Protein AF-A0A661S1D2-F1 (afdb_monomer)

Sequence (67 aa):
MDISFIDGRLENIYSKVLKGSRLSKEDGICIYKTHDLIGLGQIANHVRQSLHGNKAFYIYNQHLNYT

Nearest PDB structures (foldseek):
  6npa-assembly2_B  TM=4.331E-01  e=3.345E+00  Leisingera caerulea
  6npa-assembly4_D  TM=4.226E-01  e=4.683E+00  Leisingera caerulea
  4mlm-assembly3_A  TM=4.617E-01  e=5.730E+00  uncultured bacterium HF130_AEPn_1

Foldseek 3Di:
DDQDFPPPLVVVVLVCLVVVHDDDPVSVVVLVPDPRVVSSVVSVVVNVCVVPNPDDDDDDDDDDDDD

Radius of gyration: 16.54 Å; Cα contacts (8 Å, |Δi|>4): 31; chains: 1; bounding box: 55×24×29 Å

Secondary structure (DSSP, 8-state):
-----SSTHHHHHHHHHHTTPPP-HHHHHHHHT---HHHHHHHHHHHHHHHHTT-------------

pLDDT: mean 94.69, std 6.92, range [57.81, 98.31]

Solvent-accessible surface area (backbone atoms only — not comparable to full-atom values): 4452 Å² total; per-residue (Å²): 131,91,82,73,57,87,46,67,76,50,55,60,55,45,54,37,53,76,68,71,46,85,78,53,72,65,54,51,54,51,60,73,69,56,83,42,58,66,44,52,46,50,51,52,47,51,57,48,34,75,78,48,52,94,66,82,86,85,79,94,81,87,82,85,83,78,132

Mean predicted aligned error: 3.84 Å

Structure (mmCIF, N/CA/C/O backbone):
data_AF-A0A661S1D2-F1
#
_entry.id   AF-A0A661S1D2-F1
#
loop_
_atom_site.group_PDB
_atom_site.id
_atom_site.type_symbol
_atom_site.label_atom_id
_atom_site.label_alt_id
_atom_site.label_comp_id
_atom_site.label_asym_id
_atom_site.label_entity_id
_atom_site.label_seq_id
_atom_site.pdbx_PDB_ins_code
_atom_site.Cartn_x
_atom_site.Cartn_y
_atom_site.Cartn_z
_atom_site.occupancy
_atom_site.B_iso_or_equiv
_atom_site.auth_seq_id
_atom_site.auth_comp_id
_atom_site.auth_asym_id
_atom_site.auth_atom_id
_atom_site.pdbx_PDB_model_num
ATOM 1 N N . MET A 1 1 ? -14.583 -1.950 -8.034 1.00 57.81 1 MET A N 1
ATOM 2 C CA . MET A 1 1 ? -14.159 -3.209 -7.394 1.00 57.81 1 MET A CA 1
ATOM 3 C C . M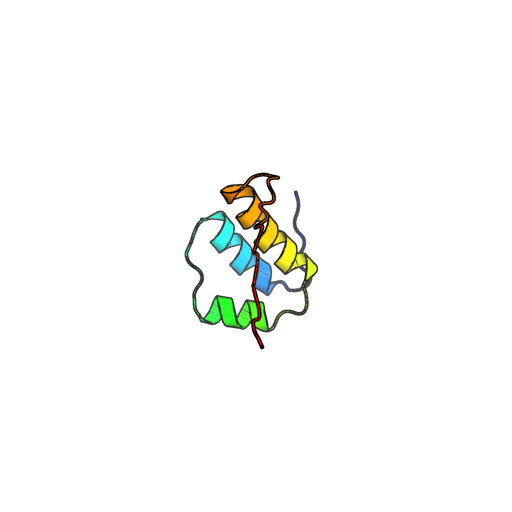ET A 1 1 ? -14.625 -3.073 -5.967 1.00 57.81 1 MET A C 1
ATOM 5 O O . MET A 1 1 ? -14.138 -2.171 -5.297 1.00 57.81 1 MET A O 1
ATOM 9 N N . ASP A 1 2 ? -15.640 -3.830 -5.567 1.00 71.12 2 ASP A N 1
ATOM 10 C CA . ASP A 1 2 ? -16.140 -3.754 -4.196 1.00 71.12 2 ASP A CA 1
ATOM 11 C C . ASP A 1 2 ? -15.140 -4.469 -3.294 1.00 71.12 2 ASP A C 1
ATOM 13 O O . ASP A 1 2 ? -14.928 -5.675 -3.407 1.00 71.12 2 ASP A O 1
ATOM 17 N N . ILE A 1 3 ? -14.444 -3.686 -2.474 1.00 82.50 3 ILE A N 1
ATOM 18 C CA . ILE A 1 3 ? -13.514 -4.196 -1.476 1.00 82.50 3 ILE A CA 1
ATOM 19 C C . ILE A 1 3 ? -14.323 -4.495 -0.218 1.00 82.50 3 ILE A C 1
ATOM 21 O O . ILE A 1 3 ? -14.978 -3.606 0.321 1.00 82.50 3 ILE A O 1
ATOM 25 N N . SER A 1 4 ? -14.264 -5.739 0.250 1.00 88.94 4 SER A N 1
ATOM 26 C CA . SER A 1 4 ? -14.826 -6.148 1.536 1.00 88.94 4 SER A CA 1
ATOM 27 C C . SER A 1 4 ? -13.703 -6.378 2.539 1.00 88.94 4 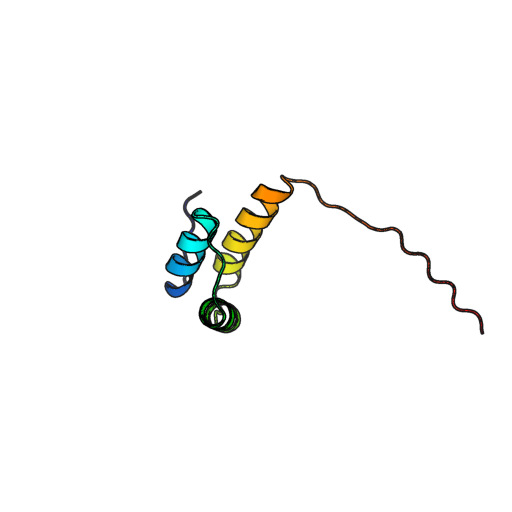SER A C 1
ATOM 29 O O . SER A 1 4 ? -12.759 -7.111 2.235 1.00 88.94 4 SER A O 1
ATOM 31 N N . PHE A 1 5 ? -13.834 -5.814 3.735 1.00 95.94 5 PHE A N 1
ATOM 32 C CA . PHE A 1 5 ? -12.884 -6.015 4.824 1.00 95.94 5 PHE A CA 1
ATOM 33 C C . PHE A 1 5 ? -13.474 -6.949 5.878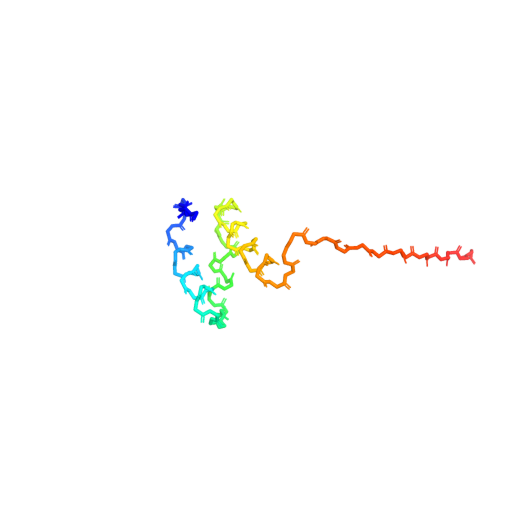 1.00 95.94 5 PHE A C 1
ATOM 35 O O . PHE A 1 5 ? -14.613 -6.777 6.304 1.00 95.94 5 PHE A O 1
ATOM 42 N N . ILE A 1 6 ? -12.684 -7.925 6.319 1.00 96.50 6 ILE A N 1
ATOM 43 C CA . ILE A 1 6 ? -12.989 -8.739 7.502 1.00 96.50 6 ILE A CA 1
ATOM 44 C C . ILE A 1 6 ? -12.749 -7.893 8.759 1.00 96.50 6 ILE A C 1
ATOM 46 O O . ILE A 1 6 ? -13.496 -7.978 9.733 1.00 96.50 6 ILE A O 1
ATOM 50 N N . ASP A 1 7 ? -11.714 -7.049 8.732 1.00 96.88 7 ASP A N 1
ATOM 51 C CA . ASP A 1 7 ? -11.437 -6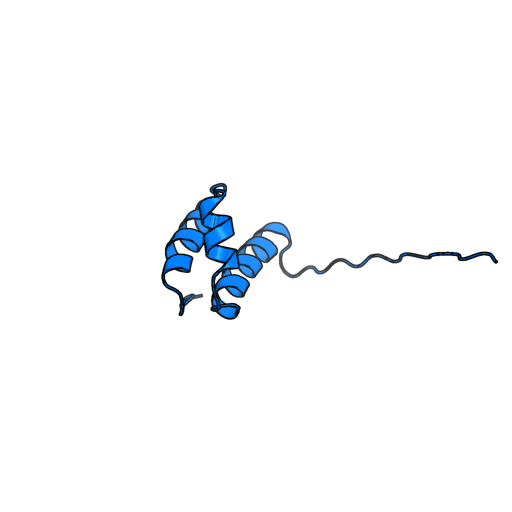.073 9.783 1.00 96.88 7 ASP A CA 1
ATOM 52 C C . ASP A 1 7 ? -12.026 -4.707 9.417 1.00 96.88 7 ASP A C 1
ATOM 54 O O . ASP A 1 7 ? -11.419 -3.929 8.681 1.00 96.88 7 ASP A O 1
ATOM 58 N N . GLY A 1 8 ? -13.194 -4.382 9.978 1.00 95.88 8 GLY A N 1
ATOM 59 C CA . GLY A 1 8 ? -13.896 -3.121 9.699 1.00 95.88 8 GLY A CA 1
ATOM 60 C C . GLY A 1 8 ? -13.084 -1.855 10.010 1.00 95.88 8 GLY A C 1
ATOM 61 O O . GLY A 1 8 ? -13.361 -0.789 9.465 1.00 95.88 8 GLY A O 1
ATOM 62 N N . ARG A 1 9 ? -12.012 -1.936 10.815 1.00 96.38 9 ARG A N 1
ATOM 63 C CA . ARG A 1 9 ? -11.120 -0.782 11.040 1.00 96.38 9 ARG A CA 1
ATOM 64 C C . ARG A 1 9 ? -10.406 -0.344 9.756 1.00 96.38 9 ARG A C 1
ATOM 66 O O . ARG A 1 9 ? -10.020 0.822 9.647 1.00 96.38 9 ARG A O 1
ATOM 73 N N . LEU A 1 10 ? -10.247 -1.248 8.785 1.00 97.38 10 LEU A N 1
ATOM 74 C CA . LEU A 1 10 ? -9.637 -0.962 7.488 1.00 97.38 10 LEU A CA 1
ATOM 75 C C . LEU A 1 10 ? -10.512 -0.072 6.593 1.00 97.38 10 LEU A C 1
ATOM 77 O O . LEU A 1 10 ? -9.965 0.617 5.736 1.00 97.38 10 LEU A O 1
ATOM 81 N N . GLU A 1 11 ? -11.824 0.021 6.825 1.00 96.69 11 GLU A N 1
ATOM 82 C CA . GLU A 1 11 ? -12.720 0.902 6.055 1.00 96.69 11 GLU A CA 1
ATOM 83 C C . GLU A 1 11 ? -12.339 2.381 6.197 1.00 96.69 11 GLU A C 1
ATOM 85 O O . GLU A 1 11 ? -12.300 3.137 5.219 1.00 96.69 11 GLU A O 1
ATOM 90 N N . ASN A 1 12 ? -11.997 2.800 7.420 1.00 96.19 12 ASN A N 1
ATOM 91 C CA . ASN A 1 12 ? -11.553 4.166 7.690 1.00 96.19 12 ASN A CA 1
ATOM 92 C C . ASN A 1 12 ? -10.190 4.439 7.032 1.00 96.19 12 ASN A C 1
ATOM 94 O O . ASN A 1 12 ? -9.996 5.475 6.392 1.00 96.19 12 ASN A O 1
ATOM 98 N N . ILE A 1 13 ? -9.266 3.475 7.118 1.00 97.69 13 ILE A N 1
ATOM 99 C CA . ILE A 1 13 ? -7.959 3.553 6.449 1.00 97.69 13 ILE A CA 1
ATOM 100 C C . ILE A 1 13 ? -8.144 3.696 4.938 1.00 97.69 13 ILE A C 1
ATOM 102 O O . ILE A 1 13 ? -7.571 4.599 4.327 1.00 97.69 13 ILE A O 1
ATOM 106 N N . TYR A 1 14 ? -8.987 2.856 4.339 1.00 96.62 14 TYR A N 1
ATOM 107 C CA . TYR A 1 14 ? -9.256 2.888 2.909 1.00 96.62 14 TYR A CA 1
ATOM 108 C C . TYR A 1 14 ? -9.894 4.212 2.476 1.00 96.62 14 TYR A C 1
ATOM 110 O O . TYR A 1 14 ? -9.475 4.807 1.486 1.00 96.62 14 TYR A O 1
ATOM 118 N N . SER A 1 15 ? -10.826 4.745 3.268 1.00 96.62 15 SER A N 1
ATOM 119 C CA . SER A 1 15 ? -11.452 6.046 3.009 1.00 96.62 15 SER A CA 1
ATOM 120 C C . SER A 1 15 ? -10.444 7.201 2.999 1.00 96.62 15 SER A C 1
ATOM 122 O O . SER A 1 15 ? -10.538 8.099 2.161 1.00 96.62 15 SER A O 1
ATOM 124 N N . LYS A 1 16 ? -9.460 7.195 3.909 1.00 97.62 16 LYS A N 1
ATOM 125 C CA . LYS A 1 16 ? -8.366 8.184 3.920 1.00 97.62 16 LYS A CA 1
ATOM 126 C C . LYS A 1 16 ? -7.467 8.038 2.694 1.00 97.62 16 LYS A C 1
ATOM 128 O O . LYS A 1 16 ? -7.118 9.043 2.076 1.00 97.62 16 LYS A O 1
ATOM 133 N N . VAL A 1 17 ? -7.144 6.799 2.321 1.00 96.81 17 VAL A N 1
ATOM 134 C CA . VAL A 1 17 ? -6.346 6.479 1.130 1.00 96.81 17 VAL A CA 1
ATOM 135 C C . VAL A 1 17 ? -7.030 6.970 -0.148 1.00 96.81 17 VAL A C 1
ATOM 137 O O . VAL A 1 17 ? -6.388 7.647 -0.947 1.00 96.81 17 VAL A O 1
ATOM 140 N N . LEU A 1 18 ? -8.334 6.722 -0.313 1.00 95.56 18 LEU A N 1
ATOM 141 C CA . LEU A 1 18 ? -9.110 7.199 -1.467 1.00 95.56 18 LEU A CA 1
ATOM 142 C C . LEU A 1 18 ? -9.127 8.727 -1.586 1.00 95.56 18 LEU A C 1
ATOM 144 O O . LEU A 1 18 ? -9.151 9.266 -2.689 1.00 95.56 18 LEU A O 1
ATOM 148 N N . LYS A 1 19 ? -9.085 9.435 -0.454 1.00 96.44 19 LYS A N 1
ATOM 149 C CA . LYS A 1 19 ? -9.008 10.902 -0.404 1.00 96.44 19 LYS A CA 1
ATOM 150 C C . LYS A 1 19 ? -7.587 11.443 -0.601 1.00 96.44 19 LYS A C 1
ATOM 152 O O . LYS A 1 19 ? -7.392 12.650 -0.492 1.00 96.44 19 LYS A O 1
ATOM 157 N N . GLY A 1 20 ? -6.585 10.583 -0.800 1.00 95.38 20 GLY A N 1
ATOM 158 C CA . GLY A 1 20 ? -5.174 10.981 -0.856 1.00 95.38 20 GLY A CA 1
ATOM 159 C C . GLY A 1 20 ? -4.657 11.591 0.453 1.00 95.38 20 GLY A C 1
ATOM 160 O O . GLY A 1 20 ? -3.683 12.340 0.451 1.00 95.38 20 GLY A O 1
ATOM 161 N N . SER A 1 21 ? -5.324 11.318 1.576 1.00 96.56 21 SER A N 1
ATOM 162 C CA . SER A 1 21 ? -4.974 11.886 2.877 1.00 96.56 21 SER A CA 1
ATOM 163 C C . SER A 1 21 ? -3.804 11.137 3.510 1.00 96.56 21 SER A C 1
ATOM 165 O O . SER A 1 21 ? -3.714 9.911 3.436 1.00 96.56 21 SER A O 1
ATOM 167 N N . ARG A 1 22 ? -2.919 11.870 4.193 1.00 96.62 22 ARG A N 1
ATOM 168 C CA . ARG A 1 22 ? -1.814 11.272 4.952 1.00 96.62 22 ARG A CA 1
ATOM 169 C C . ARG A 1 22 ? -2.361 10.452 6.124 1.00 96.62 22 ARG A C 1
ATOM 171 O O . ARG A 1 22 ? -3.166 10.957 6.902 1.00 96.62 22 ARG A O 1
ATOM 178 N N . LEU A 1 23 ? -1.884 9.217 6.274 1.00 97.88 23 LEU A N 1
ATOM 179 C CA . LEU A 1 23 ? -2.200 8.376 7.431 1.00 97.88 23 LEU A CA 1
ATOM 180 C C . LEU A 1 23 ? -1.456 8.858 8.686 1.00 97.88 23 LEU A C 1
ATOM 182 O O . LEU A 1 23 ? -0.313 9.329 8.609 1.00 97.88 23 LEU A O 1
ATOM 186 N N . SER A 1 24 ? -2.112 8.747 9.841 1.00 98.19 24 SER A N 1
ATOM 187 C CA . SER A 1 24 ? -1.520 9.071 11.141 1.00 98.19 24 SER A CA 1
ATOM 188 C C . SER A 1 24 ? -0.668 7.918 11.689 1.00 98.19 24 SER A C 1
ATOM 190 O O . SER A 1 24 ? -0.578 6.832 11.110 1.00 98.19 24 SER A O 1
ATOM 192 N N . LYS A 1 25 ? -0.031 8.140 12.843 1.00 98.31 25 LYS A N 1
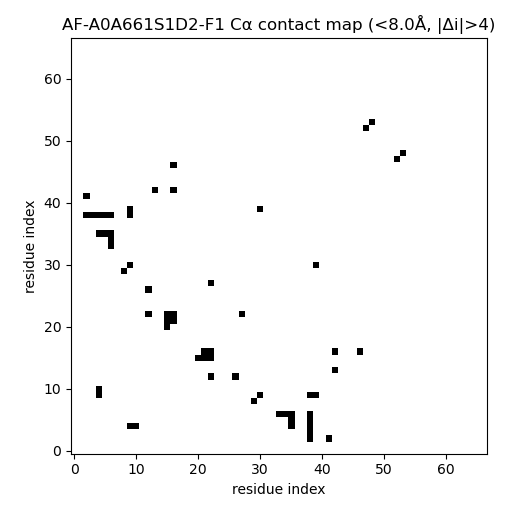ATOM 193 C CA . LYS A 1 25 ? 0.694 7.085 13.563 1.00 98.31 25 LYS A CA 1
ATOM 194 C C . LYS A 1 25 ? -0.258 5.981 14.039 1.00 98.31 25 LYS A C 1
ATOM 196 O O . LYS A 1 25 ? 0.069 4.801 13.950 1.00 98.31 25 LYS A O 1
ATOM 201 N N . GLU A 1 26 ? -1.429 6.364 14.529 1.00 98.25 26 GLU A N 1
ATOM 202 C CA . GLU A 1 26 ? -2.472 5.473 15.043 1.00 98.25 26 GLU A CA 1
ATOM 203 C C . GLU A 1 26 ? -3.040 4.599 13.924 1.00 98.25 26 GLU A C 1
ATOM 205 O O . GLU A 1 26 ? -3.234 3.402 14.128 1.00 98.25 26 GLU A O 1
ATOM 210 N N . ASP A 1 27 ? -3.215 5.172 12.728 1.00 98.06 27 ASP A N 1
ATOM 211 C CA . ASP A 1 27 ? -3.570 4.429 11.516 1.00 98.06 27 ASP A CA 1
ATOM 212 C C . ASP A 1 27 ? -2.522 3.346 11.213 1.00 98.06 27 ASP A C 1
ATOM 214 O O . ASP A 1 27 ? -2.865 2.189 10.977 1.00 98.06 27 ASP A O 1
ATOM 218 N N . GLY A 1 28 ? -1.233 3.694 11.297 1.00 97.62 28 GLY A N 1
ATOM 219 C CA . GLY A 1 28 ? -0.133 2.741 11.136 1.00 97.62 28 GLY A CA 1
ATOM 220 C C . GLY A 1 28 ? -0.171 1.607 12.165 1.00 97.62 28 GLY A C 1
ATOM 221 O O . GLY A 1 28 ? -0.037 0.440 11.806 1.00 97.62 28 GLY A O 1
ATOM 222 N N . ILE A 1 29 ? -0.411 1.920 13.441 1.00 98.12 29 ILE A N 1
ATOM 223 C CA . ILE A 1 29 ? -0.551 0.904 14.498 1.00 98.12 29 ILE A CA 1
ATOM 224 C C . ILE A 1 29 ? -1.770 0.006 14.240 1.00 98.12 29 ILE A C 1
ATOM 226 O O . ILE A 1 29 ? -1.695 -1.199 14.474 1.00 98.12 29 ILE A O 1
ATOM 230 N N . CYS A 1 30 ? -2.884 0.571 13.764 1.00 97.50 30 CYS A N 1
ATOM 231 C CA . CYS A 1 30 ? -4.078 -0.186 13.391 1.00 97.50 30 CYS A CA 1
ATOM 232 C C . CYS A 1 30 ? -3.761 -1.209 12.291 1.00 97.50 30 CYS A C 1
ATOM 234 O O . CYS A 1 30 ? -4.049 -2.394 12.454 1.00 97.50 30 CYS A O 1
ATOM 236 N N . ILE A 1 31 ? -3.078 -0.760 11.234 1.00 97.75 31 ILE A N 1
ATOM 237 C CA . ILE A 1 31 ? -2.617 -1.594 10.120 1.00 97.75 31 ILE A CA 1
ATOM 238 C C . ILE A 1 31 ? -1.718 -2.735 10.617 1.00 97.75 31 ILE A C 1
ATOM 240 O O . ILE A 1 31 ? -1.945 -3.888 10.270 1.00 97.75 31 ILE A O 1
ATOM 244 N N . TYR A 1 32 ? -0.744 -2.447 11.484 1.00 97.81 32 TYR A N 1
ATOM 245 C CA . TYR A 1 32 ? 0.154 -3.473 12.034 1.00 97.81 32 TYR A CA 1
ATOM 246 C C . TYR A 1 32 ? -0.551 -4.530 12.893 1.00 97.81 32 TYR A C 1
ATOM 248 O O . TYR A 1 32 ? -0.016 -5.618 13.086 1.00 97.81 32 TYR A O 1
ATOM 256 N N . LYS A 1 33 ? -1.725 -4.214 13.446 1.00 97.81 33 LYS A N 1
ATOM 257 C CA . LYS A 1 33 ? -2.494 -5.112 14.317 1.00 97.81 33 LYS A CA 1
ATOM 258 C C . LYS A 1 33 ? -3.573 -5.902 13.576 1.00 97.81 33 LYS A C 1
ATOM 260 O O . LYS A 1 33 ? -4.264 -6.698 14.217 1.00 97.81 33 LYS A O 1
ATOM 265 N N . THR A 1 34 ? -3.800 -5.646 12.289 1.00 97.69 34 THR A N 1
ATOM 266 C CA . THR A 1 34 ? -4.819 -6.380 11.537 1.00 97.69 34 THR A CA 1
ATOM 267 C C . THR A 1 34 ? -4.309 -7.755 11.111 1.00 97.69 34 THR A C 1
ATOM 269 O O . THR A 1 34 ? -3.135 -7.927 10.797 1.00 97.69 34 THR A O 1
ATOM 272 N N . HIS A 1 35 ? -5.210 -8.735 11.100 1.00 97.69 35 HIS A N 1
ATOM 273 C CA . HIS A 1 35 ? -4.967 -10.049 10.498 1.00 97.69 35 HIS A CA 1
ATOM 274 C C . HIS A 1 35 ? -5.642 -10.170 9.124 1.00 97.69 35 HIS A C 1
ATOM 276 O O . HIS A 1 35 ? -5.468 -11.177 8.439 1.00 97.69 35 HIS A O 1
ATOM 282 N N . ASP A 1 36 ? -6.390 -9.146 8.696 1.00 97.69 36 ASP A N 1
ATOM 283 C CA . ASP A 1 36 ? -7.001 -9.082 7.371 1.00 97.69 36 ASP A CA 1
ATOM 284 C C . ASP A 1 36 ? -5.964 -8.641 6.328 1.00 97.69 36 ASP A C 1
ATOM 286 O O . ASP A 1 36 ? -5.974 -7.527 5.800 1.00 97.69 36 ASP A O 1
ATOM 290 N N . LEU A 1 37 ? -5.006 -9.534 6.068 1.00 97.19 37 LEU A N 1
ATOM 291 C CA . LEU A 1 37 ? -3.902 -9.281 5.143 1.00 97.19 37 LEU A CA 1
ATOM 292 C C . LEU A 1 37 ? -4.387 -9.101 3.703 1.00 97.19 37 LEU A C 1
ATOM 294 O O . LEU A 1 37 ? -3.772 -8.355 2.944 1.00 97.19 37 LEU A O 1
ATOM 298 N N . ILE A 1 38 ? -5.486 -9.760 3.325 1.00 96.81 38 ILE A N 1
ATOM 299 C CA . ILE A 1 38 ? -6.066 -9.629 1.986 1.00 96.81 38 ILE A CA 1
ATOM 300 C C . ILE A 1 38 ? -6.711 -8.254 1.832 1.00 96.81 38 ILE A C 1
ATOM 302 O O . ILE A 1 38 ? -6.393 -7.553 0.871 1.00 96.81 38 ILE A O 1
ATOM 306 N 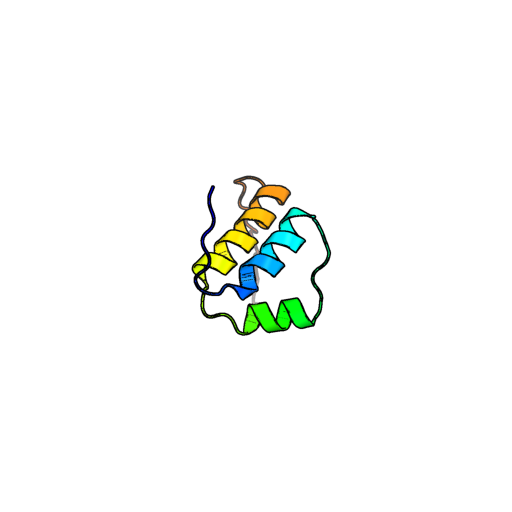N . GLY A 1 39 ? -7.536 -7.828 2.793 1.00 96.69 39 GLY A N 1
ATOM 307 C CA . GLY A 1 39 ? -8.118 -6.490 2.812 1.00 96.69 39 GLY A CA 1
ATOM 308 C C . GLY A 1 39 ? -7.044 -5.402 2.797 1.00 96.69 39 GLY A C 1
ATOM 309 O O . GLY A 1 39 ? -7.047 -4.520 1.935 1.00 96.69 39 GLY A O 1
ATOM 310 N N . LEU A 1 40 ? -6.044 -5.509 3.676 1.00 97.56 40 LEU A N 1
ATOM 311 C CA . LEU A 1 40 ? -4.920 -4.573 3.705 1.00 97.56 40 LEU A CA 1
ATOM 312 C C . LEU A 1 40 ? -4.118 -4.582 2.391 1.00 97.56 40 LEU A C 1
ATOM 314 O O . LEU A 1 40 ? -3.739 -3.524 1.881 1.00 97.56 40 LEU A O 1
ATOM 318 N N . GLY A 1 41 ? -3.888 -5.762 1.814 1.00 97.50 41 GLY A N 1
ATOM 319 C CA . GLY A 1 41 ? -3.211 -5.931 0.532 1.00 97.50 41 GLY A CA 1
ATOM 320 C C . GLY A 1 41 ? -3.955 -5.260 -0.623 1.00 97.50 41 GLY A C 1
ATOM 321 O O . GLY A 1 41 ? -3.318 -4.664 -1.492 1.00 97.50 41 GLY A O 1
ATOM 322 N N . GLN A 1 42 ? -5.290 -5.273 -0.616 1.00 96.88 42 GLN A N 1
ATOM 323 C CA . GLN A 1 42 ? -6.098 -4.562 -1.610 1.00 96.88 42 GLN A CA 1
ATOM 324 C C . GLN A 1 42 ? -5.941 -3.038 -1.494 1.00 96.88 42 GLN A C 1
ATOM 326 O O . GLN A 1 42 ? -5.765 -2.373 -2.519 1.00 96.88 42 GLN A O 1
ATOM 331 N N . ILE A 1 43 ? -5.906 -2.488 -0.272 1.00 97.00 43 ILE A N 1
ATOM 332 C CA . ILE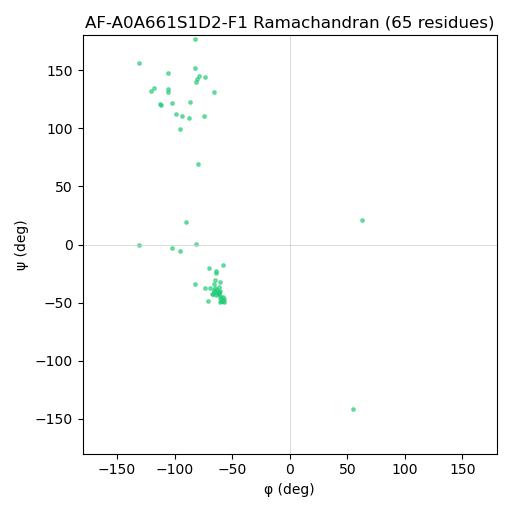 A 1 43 ? -5.620 -1.059 -0.037 1.00 97.00 43 ILE A CA 1
ATOM 333 C C . ILE A 1 43 ? -4.229 -0.703 -0.578 1.00 97.00 43 ILE A C 1
ATOM 335 O O . ILE A 1 43 ? -4.077 0.257 -1.337 1.00 97.00 43 ILE A O 1
ATOM 339 N N . ALA A 1 44 ? -3.212 -1.493 -0.227 1.00 97.44 44 ALA A N 1
ATOM 340 C CA . ALA A 1 44 ? -1.843 -1.267 -0.678 1.00 97.44 44 ALA A CA 1
ATOM 341 C C . ALA A 1 44 ? -1.719 -1.365 -2.209 1.00 97.44 44 ALA A C 1
ATOM 343 O O . ALA A 1 44 ? -1.078 -0.523 -2.843 1.00 97.44 44 ALA A O 1
ATOM 344 N N . ASN A 1 45 ? -2.373 -2.354 -2.824 1.00 96.56 45 ASN A N 1
ATOM 345 C CA . ASN A 1 45 ? -2.376 -2.527 -4.272 1.00 96.56 45 ASN A CA 1
ATOM 346 C C . ASN A 1 45 ? -3.076 -1.367 -4.994 1.00 96.56 45 ASN A C 1
ATOM 348 O O . ASN A 1 45 ? -2.589 -0.947 -6.041 1.00 96.56 45 ASN A O 1
ATOM 352 N N . HIS A 1 46 ? -4.157 -0.811 -4.438 1.00 95.56 46 HIS A N 1
ATOM 353 C CA . HIS A 1 46 ? -4.805 0.379 -4.995 1.00 95.56 46 HIS A CA 1
ATOM 354 C C . HIS A 1 46 ? -3.822 1.557 -5.093 1.00 95.56 46 HIS A C 1
ATOM 356 O O . HIS A 1 46 ? -3.678 2.149 -6.163 1.00 95.56 46 HIS A O 1
ATOM 362 N N . VAL A 1 47 ? -3.082 1.843 -4.015 1.00 96.56 47 VAL A N 1
ATOM 363 C CA . VAL A 1 47 ? -2.059 2.906 -4.007 1.00 96.56 47 VAL A CA 1
ATOM 364 C C . VAL A 1 47 ? -0.918 2.588 -4.975 1.00 96.56 47 VAL A C 1
ATOM 366 O O . VAL A 1 47 ? -0.476 3.444 -5.737 1.00 96.56 47 VAL A O 1
ATOM 369 N N . ARG A 1 48 ? -0.445 1.340 -5.003 1.00 97.69 48 ARG A N 1
ATOM 370 C CA . ARG A 1 48 ? 0.624 0.927 -5.923 1.00 97.69 48 ARG A CA 1
ATOM 371 C C . ARG A 1 48 ? 0.205 1.085 -7.391 1.00 97.69 48 ARG A C 1
ATOM 373 O O . ARG A 1 48 ? 1.001 1.541 -8.210 1.00 97.69 48 ARG A O 1
ATOM 380 N N . GLN A 1 49 ? -1.028 0.710 -7.734 1.00 96.69 49 GLN A N 1
ATOM 381 C CA . GLN A 1 49 ? -1.575 0.842 -9.086 1.00 96.69 49 GLN A CA 1
ATOM 382 C C . GLN A 1 49 ? -1.807 2.302 -9.479 1.00 96.69 49 GLN A C 1
ATOM 384 O O . GLN A 1 49 ? -1.543 2.644 -10.630 1.00 96.69 49 GLN A O 1
ATOM 389 N N . SER A 1 50 ? -2.240 3.168 -8.558 1.00 95.44 50 SER A N 1
ATOM 390 C CA . SER A 1 50 ? -2.410 4.593 -8.867 1.00 95.44 50 SER A CA 1
ATOM 391 C C . SER A 1 50 ? -1.076 5.283 -9.173 1.00 95.44 50 SER A C 1
ATOM 393 O O . SER A 1 50 ? -1.019 6.135 -10.056 1.00 95.44 50 SER A O 1
ATOM 395 N N . LEU A 1 51 ? 0.011 4.869 -8.511 1.00 96.31 51 LEU A N 1
ATOM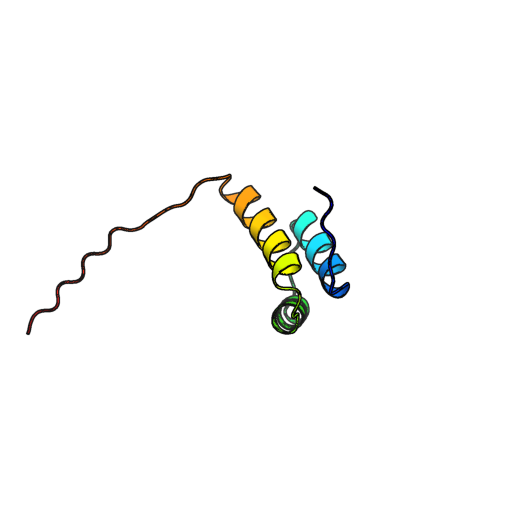 396 C CA . LEU A 1 51 ? 1.351 5.421 -8.733 1.00 96.31 51 LEU A CA 1
ATOM 397 C C . LEU A 1 51 ? 2.082 4.811 -9.939 1.00 96.31 51 LEU A C 1
ATOM 399 O O . LEU A 1 51 ? 2.880 5.489 -10.587 1.00 96.31 51 LEU A O 1
ATOM 403 N N . HIS A 1 52 ? 1.870 3.523 -10.226 1.00 97.62 52 HIS A N 1
ATOM 404 C CA . HIS A 1 52 ? 2.740 2.772 -11.143 1.00 97.62 52 HIS A CA 1
ATOM 405 C C . HIS A 1 52 ? 1.998 1.979 -12.229 1.00 97.62 52 HIS A C 1
ATOM 407 O O . HIS A 1 52 ? 2.636 1.311 -13.049 1.00 97.62 52 HIS A O 1
ATOM 413 N N . GLY A 1 53 ? 0.664 2.015 -12.266 1.00 97.44 53 GLY A N 1
ATOM 414 C CA . GLY A 1 53 ? -0.130 1.153 -13.141 1.00 97.44 53 GLY A CA 1
ATOM 415 C C . GLY A 1 53 ? 0.212 -0.324 -12.921 1.00 97.44 53 GLY A C 1
ATOM 416 O O . GLY A 1 53 ? 0.497 -0.743 -11.800 1.00 97.44 53 GLY A O 1
ATOM 417 N N . ASN A 1 54 ? 0.249 -1.130 -13.984 1.00 97.25 54 ASN A N 1
ATOM 418 C CA . ASN A 1 54 ? 0.642 -2.545 -13.901 1.00 97.25 54 ASN A CA 1
ATOM 419 C C . ASN A 1 54 ? 2.153 -2.794 -14.099 1.00 97.25 54 ASN A C 1
ATOM 421 O O . ASN A 1 54 ? 2.561 -3.894 -14.460 1.00 97.25 54 ASN A O 1
ATOM 425 N N . LYS A 1 55 ? 2.998 -1.770 -13.927 1.00 97.69 55 LYS A N 1
ATOM 426 C CA . LYS A 1 55 ? 4.447 -1.911 -14.109 1.00 97.69 55 LYS A CA 1
ATOM 427 C C . LYS A 1 55 ? 5.094 -2.505 -12.859 1.00 97.69 55 LYS A C 1
ATOM 429 O O . LYS A 1 55 ? 4.771 -2.105 -11.739 1.00 97.69 55 LYS A O 1
ATOM 434 N N . ALA A 1 56 ? 6.047 -3.405 -13.074 1.00 96.81 56 ALA A N 1
ATOM 435 C CA . ALA A 1 56 ? 6.990 -3.876 -12.070 1.00 96.81 56 ALA A CA 1
ATOM 436 C C . ALA A 1 56 ? 8.404 -3.501 -12.526 1.00 96.81 56 ALA A C 1
ATOM 438 O O . ALA A 1 56 ? 8.744 -3.664 -13.698 1.00 96.81 56 ALA A O 1
ATOM 439 N N . PHE A 1 57 ? 9.207 -2.971 -11.609 1.00 95.50 57 PHE A N 1
ATOM 440 C CA . PHE A 1 57 ? 10.591 -2.584 -11.866 1.00 95.50 57 PHE A CA 1
ATOM 441 C C . PHE A 1 57 ? 11.521 -3.602 -11.209 1.00 95.50 57 PHE A C 1
ATOM 443 O O . PHE A 1 57 ? 11.196 -4.149 -10.156 1.00 95.50 57 PHE A O 1
ATOM 450 N N . TYR A 1 58 ? 12.677 -3.842 -11.816 1.00 97.19 58 TYR A N 1
ATOM 451 C CA . TYR A 1 58 ? 13.719 -4.705 -11.270 1.00 97.19 58 TYR A CA 1
ATOM 452 C C . TYR A 1 58 ? 15.063 -3.982 -11.337 1.00 97.19 58 TYR A C 1
ATOM 454 O O . TYR A 1 58 ? 15.244 -3.065 -12.138 1.00 97.19 58 TYR A O 1
ATOM 462 N N . ILE A 1 59 ? 15.997 -4.388 -10.480 1.00 97.12 59 ILE A N 1
ATOM 463 C CA . ILE A 1 59 ? 17.347 -3.826 -10.427 1.00 97.12 59 ILE A CA 1
ATOM 464 C C . ILE A 1 59 ? 18.337 -4.960 -10.685 1.00 97.12 59 ILE A C 1
ATOM 466 O O . ILE A 1 59 ? 18.241 -6.019 -10.066 1.00 97.12 59 ILE A O 1
ATOM 470 N N . TYR A 1 60 ? 19.294 -4.732 -11.585 1.00 95.81 60 TYR A N 1
ATOM 471 C CA . TYR A 1 60 ? 20.487 -5.566 -11.696 1.00 95.81 60 TYR A CA 1
ATOM 472 C C . TYR A 1 60 ? 21.551 -5.016 -10.744 1.00 95.81 60 TYR A C 1
ATOM 474 O O . TYR A 1 60 ? 22.092 -3.939 -10.979 1.00 95.81 60 TYR A O 1
ATOM 482 N N . ASN A 1 61 ? 21.824 -5.745 -9.662 1.00 95.75 61 ASN A N 1
ATOM 483 C CA . ASN A 1 61 ? 22.877 -5.411 -8.708 1.00 95.75 61 ASN A CA 1
ATOM 484 C C . ASN A 1 61 ? 23.991 -6.451 -8.808 1.00 95.75 61 ASN A C 1
ATOM 486 O O . ASN A 1 61 ? 23.759 -7.633 -8.559 1.00 95.75 61 ASN A O 1
ATOM 490 N N . GLN A 1 62 ? 25.199 -6.005 -9.142 1.00 94.00 62 GLN A N 1
ATOM 491 C CA . GLN A 1 62 ? 26.395 -6.838 -9.118 1.00 94.00 62 GLN A CA 1
ATOM 492 C C . GLN A 1 62 ? 27.201 -6.507 -7.863 1.00 94.00 62 GLN A C 1
ATOM 494 O O . GLN A 1 62 ? 27.598 -5.362 -7.661 1.00 94.00 62 GLN A O 1
ATOM 499 N N . HIS A 1 63 ? 27.438 -7.510 -7.019 1.00 93.12 63 HIS A N 1
ATOM 500 C CA . HIS A 1 63 ? 28.302 -7.381 -5.850 1.00 93.12 63 HIS A CA 1
ATOM 501 C C . HIS A 1 63 ? 29.548 -8.245 -6.047 1.00 93.12 63 HIS A C 1
ATOM 503 O O . HIS A 1 63 ? 29.439 -9.451 -6.264 1.00 93.12 63 HIS A O 1
ATOM 509 N N . LEU A 1 64 ? 30.724 -7.617 -6.009 1.00 90.94 64 LEU A N 1
ATOM 510 C CA . LEU A 1 64 ? 32.015 -8.295 -6.084 1.00 90.94 64 LEU A CA 1
ATOM 511 C C . LEU A 1 64 ? 32.558 -8.444 -4.664 1.00 90.94 64 LEU A C 1
ATOM 513 O O . LEU A 1 64 ? 32.916 -7.452 -4.036 1.00 90.94 64 LEU A O 1
ATOM 517 N N . ASN A 1 65 ? 32.626 -9.681 -4.182 1.00 84.38 65 ASN A N 1
ATOM 518 C CA . ASN A 1 65 ? 33.346 -10.009 -2.957 1.00 84.38 65 ASN A CA 1
ATOM 519 C C . ASN A 1 65 ? 34.762 -10.442 -3.337 1.00 84.38 65 ASN A C 1
ATOM 521 O O . ASN A 1 65 ? 34.936 -11.508 -3.929 1.00 84.38 65 ASN A O 1
ATOM 525 N N . TYR A 1 66 ? 35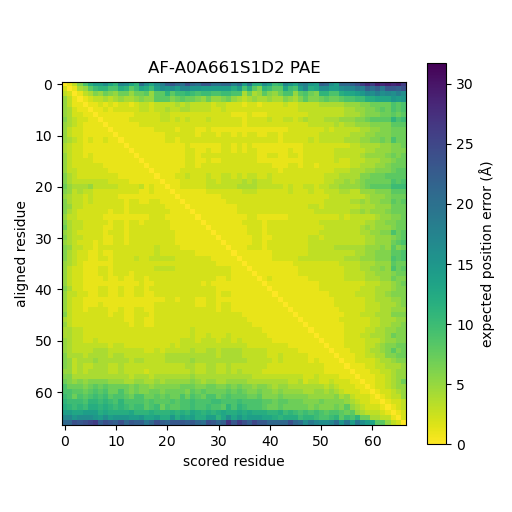.757 -9.620 -3.014 1.00 79.00 66 TYR A N 1
ATOM 526 C CA . TYR A 1 66 ? 37.154 -10.051 -3.017 1.00 79.00 66 TYR A CA 1
ATOM 527 C C . TYR A 1 66 ? 37.459 -10.768 -1.692 1.00 79.00 66 TYR A C 1
ATOM 529 O O . TYR A 1 66 ? 36.791 -10.493 -0.694 1.00 79.00 66 TYR A O 1
ATOM 537 N N . THR A 1 67 ? 38.419 -11.700 -1.705 1.00 74.56 67 THR A N 1
ATOM 538 C CA . THR A 1 67 ? 38.941 -12.348 -0.487 1.00 74.56 67 THR A CA 1
ATOM 539 C C . THR A 1 67 ? 39.487 -11.319 0.493 1.00 74.56 67 THR A C 1
ATOM 541 O O . THR A 1 67 ? 40.193 -10.395 0.026 1.00 74.56 67 THR A O 1
#